Protein AF-A0A529HIN7-F1 (afdb_monomer)

pLDDT: mean 96.29, std 2.31, range [84.0, 98.5]

Mean predicted aligned error: 3.03 Å

Sequence (84 aa):
PIAVACNIEQIGICQELDEIDFGAWSGKTFEELADDAAWRMWNDQRQSARTPSGETMQDTQQRIVDLMDVLREQAPNRCVALIS

Structure (mmCIF, N/CA/C/O backbone):
data_AF-A0A529HIN7-F1
#
_entry.id   AF-A0A529HIN7-F1
#
loop_
_atom_site.group_PDB
_atom_site.id
_atom_site.type_symbol
_atom_site.label_atom_id
_atom_site.label_alt_id
_atom_site.label_comp_id
_atom_site.label_asym_id
_atom_site.label_entity_id
_atom_site.label_seq_id
_atom_site.pdbx_PDB_ins_code
_atom_site.Cartn_x
_atom_site.Cartn_y
_atom_site.Cartn_z
_atom_site.occupancy
_atom_site.B_iso_or_equiv
_atom_site.auth_seq_id
_atom_site.auth_comp_id
_atom_site.auth_asym_id
_atom_site.auth_atom_id
_atom_site.pdbx_PDB_model_num
ATOM 1 N N . PRO A 1 1 ? -18.791 -12.441 8.094 1.00 84.00 1 PRO A N 1
ATOM 2 C CA . PRO A 1 1 ? -17.649 -11.487 8.065 1.00 84.00 1 PRO A CA 1
ATOM 3 C C . PRO A 1 1 ? -17.203 -11.155 9.497 1.00 84.00 1 PRO A C 1
ATOM 5 O O . PRO A 1 1 ? -18.037 -11.239 10.395 1.00 84.00 1 PRO A O 1
ATOM 8 N N . ILE A 1 2 ? -15.923 -10.838 9.726 1.00 92.69 2 ILE A N 1
ATOM 9 C CA . ILE A 1 2 ? -15.312 -10.805 11.072 1.00 92.69 2 ILE A CA 1
ATOM 10 C C . ILE A 1 2 ? -16.050 -9.910 12.086 1.00 92.69 2 ILE A C 1
ATOM 12 O O . ILE A 1 2 ? -16.270 -10.340 13.212 1.00 92.69 2 ILE A O 1
ATOM 16 N N . ALA A 1 3 ? -16.543 -8.734 11.678 1.00 94.06 3 ALA A N 1
ATOM 17 C CA . ALA A 1 3 ? -17.291 -7.830 12.559 1.00 94.06 3 ALA A CA 1
ATOM 18 C C . ALA A 1 3 ? -18.569 -8.472 13.136 1.00 94.06 3 ALA A C 1
ATOM 20 O O . ALA A 1 3 ? -18.808 -8.395 14.337 1.00 94.06 3 ALA A O 1
ATOM 21 N N . VAL A 1 4 ? -19.337 -9.190 12.305 1.00 94.38 4 VAL A N 1
ATOM 22 C CA . VAL A 1 4 ? -20.544 -9.921 12.739 1.00 94.38 4 VAL A CA 1
ATOM 23 C C . VAL A 1 4 ? -20.187 -11.038 13.719 1.00 94.38 4 VAL A C 1
ATOM 25 O O . VAL A 1 4 ? -20.866 -11.209 14.723 1.00 94.38 4 VAL A O 1
ATOM 28 N N . ALA A 1 5 ? -19.104 -11.780 13.461 1.00 95.44 5 ALA A N 1
ATOM 29 C CA . ALA A 1 5 ? -18.657 -12.857 14.349 1.00 95.44 5 ALA A CA 1
ATOM 30 C C . ALA A 1 5 ? -18.193 -12.338 15.724 1.00 95.44 5 ALA A C 1
ATOM 32 O O . ALA A 1 5 ? -18.290 -13.056 16.716 1.00 95.44 5 ALA A O 1
ATOM 33 N N . CYS A 1 6 ? -17.720 -11.091 15.778 1.00 94.31 6 CYS A N 1
ATOM 34 C CA . CYS A 1 6 ? -17.268 -10.420 16.995 1.00 94.31 6 CYS A CA 1
ATOM 35 C C . CYS A 1 6 ? -18.340 -9.526 17.648 1.00 94.31 6 CYS A C 1
ATOM 37 O O . CYS A 1 6 ? -18.024 -8.850 18.624 1.00 94.31 6 CYS A O 1
ATOM 39 N N . ASN A 1 7 ? -19.579 -9.494 17.133 1.00 95.69 7 ASN A N 1
ATOM 40 C CA . ASN A 1 7 ? -20.644 -8.574 17.567 1.00 95.69 7 ASN A CA 1
ATOM 41 C C . ASN A 1 7 ? -20.207 -7.091 17.584 1.00 95.69 7 ASN A C 1
ATOM 43 O O . ASN A 1 7 ? -20.530 -6.339 18.502 1.00 95.69 7 ASN A O 1
ATOM 47 N N . ILE A 1 8 ? -19.444 -6.676 16.572 1.00 94.88 8 ILE A N 1
ATOM 48 C CA . ILE A 1 8 ? -18.999 -5.293 16.377 1.00 94.88 8 ILE A CA 1
ATOM 49 C C . ILE A 1 8 ? -20.003 -4.583 15.462 1.00 94.88 8 ILE A C 1
ATOM 51 O O . ILE A 1 8 ? -20.172 -4.971 14.306 1.00 94.88 8 ILE A O 1
ATOM 55 N N . GLU A 1 9 ? -20.637 -3.524 15.966 1.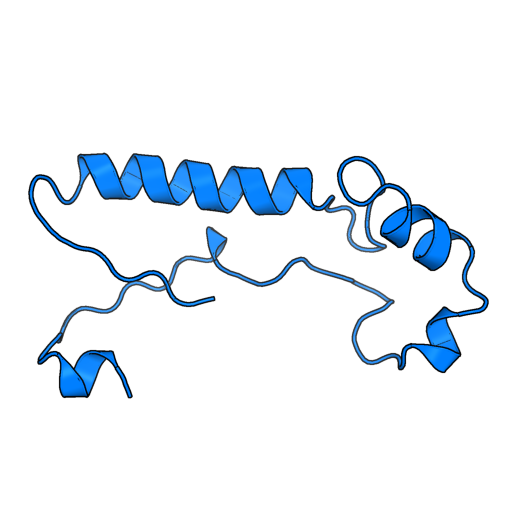00 89.75 9 GLU A N 1
ATOM 56 C CA . GLU A 1 9 ? -21.585 -2.702 15.194 1.00 89.75 9 GLU A CA 1
ATOM 57 C C . GLU A 1 9 ? -20.925 -1.477 14.542 1.00 89.75 9 GLU A C 1
ATOM 59 O O . GLU A 1 9 ? -21.404 -0.979 13.526 1.00 89.75 9 GLU A O 1
ATOM 64 N N . GLN A 1 10 ? -19.816 -0.991 15.108 1.00 88.94 10 GLN A N 1
ATOM 65 C CA . GLN A 1 10 ? -19.085 0.162 14.581 1.00 88.94 10 GLN A CA 1
ATOM 66 C C . GLN A 1 10 ? -17.909 -0.281 13.716 1.00 88.94 10 GLN A C 1
ATOM 68 O O . GLN A 1 10 ? -16.996 -0.956 14.187 1.00 88.94 10 GLN A O 1
ATOM 73 N N . ILE A 1 11 ? -17.925 0.151 12.458 1.00 94.31 11 ILE A N 1
ATOM 74 C CA . ILE A 1 11 ? -16.858 -0.065 11.482 1.00 94.31 11 ILE A CA 1
ATOM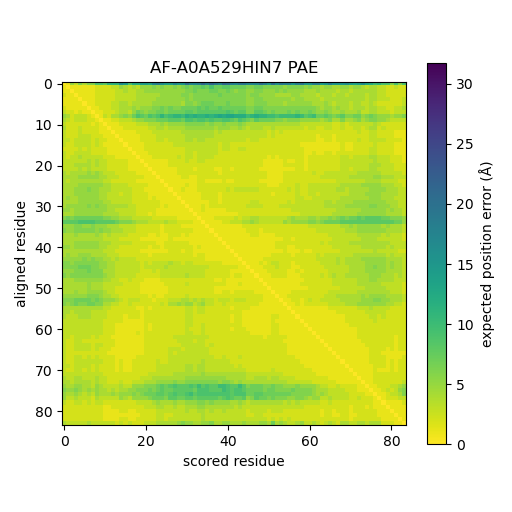 75 C C . ILE A 1 11 ? -16.424 1.309 10.972 1.00 94.31 11 ILE A C 1
ATOM 77 O O . ILE A 1 11 ? -17.261 2.094 10.528 1.00 94.31 11 ILE A O 1
ATOM 81 N N . GLY A 1 12 ? -15.126 1.593 11.054 1.00 94.25 12 GLY A N 1
ATOM 82 C CA . GLY A 1 12 ? -14.511 2.755 10.416 1.00 94.25 12 GLY A CA 1
ATOM 83 C C . GLY A 1 12 ? -13.953 2.379 9.046 1.00 94.25 12 GLY A C 1
ATOM 84 O O . GLY A 1 12 ? -13.435 1.277 8.880 1.00 94.25 12 GLY A O 1
ATOM 85 N N . ILE A 1 13 ? -14.063 3.290 8.080 1.00 96.56 13 ILE A N 1
ATOM 86 C CA . ILE A 1 13 ? -13.370 3.191 6.792 1.00 96.56 13 ILE A CA 1
ATOM 87 C C . ILE A 1 13 ? -12.202 4.173 6.831 1.00 96.56 13 ILE A C 1
ATOM 89 O O . ILE A 1 13 ? -12.415 5.358 7.089 1.00 96.56 13 ILE A O 1
ATOM 93 N N . CYS A 1 14 ? -10.994 3.670 6.594 1.00 97.31 14 CYS A N 1
ATOM 94 C CA . CYS A 1 14 ? -9.751 4.432 6.663 1.00 97.31 14 CYS A CA 1
ATOM 95 C C . CYS A 1 14 ? -9.013 4.275 5.334 1.00 97.31 14 CYS A C 1
ATOM 97 O O . CYS A 1 14 ? -8.613 3.163 4.995 1.00 97.31 14 CYS A O 1
ATOM 99 N N . GLN A 1 15 ? -8.837 5.372 4.596 1.00 97.31 15 GLN A N 1
ATOM 100 C CA . GLN A 1 15 ? -8.114 5.373 3.313 1.00 97.31 15 GLN A CA 1
ATOM 101 C C . GLN A 1 15 ? -6.638 5.008 3.502 1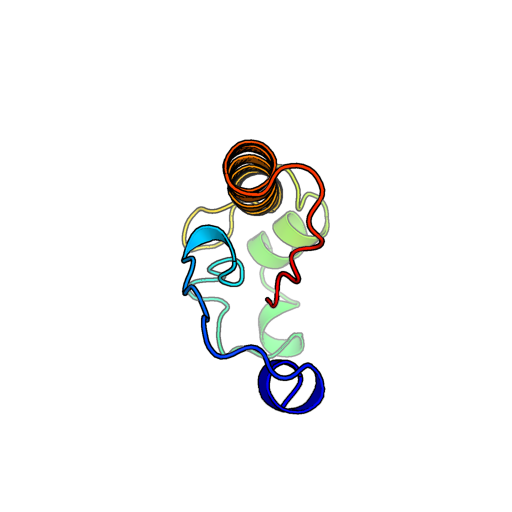.00 97.31 15 GLN A C 1
ATOM 103 O O . GLN A 1 15 ? -5.983 4.477 2.614 1.00 97.31 15 GLN A O 1
ATOM 108 N N . GLU A 1 16 ? -6.112 5.228 4.705 1.00 97.94 16 GLU A N 1
ATOM 109 C CA . GLU A 1 16 ? -4.762 4.854 5.096 1.00 97.94 16 GLU A CA 1
ATOM 110 C C . GLU A 1 16 ? -4.540 3.336 5.106 1.00 97.94 16 GLU A C 1
ATOM 112 O O . GLU A 1 16 ? -3.388 2.921 5.199 1.00 97.94 16 GLU A O 1
ATOM 117 N N . LEU A 1 17 ? -5.594 2.515 4.996 1.00 98.00 17 LEU A N 1
ATOM 118 C CA . LEU A 1 17 ? -5.521 1.055 4.854 1.00 98.00 17 LEU A CA 1
ATOM 119 C C . LEU A 1 17 ? -5.671 0.570 3.407 1.00 98.00 17 LEU A C 1
ATOM 121 O O . LEU A 1 17 ? -5.572 -0.636 3.179 1.00 98.00 17 LEU A O 1
ATOM 125 N N . ASP A 1 18 ? -5.902 1.462 2.441 1.00 97.31 18 ASP A N 1
ATOM 126 C CA . ASP A 1 18 ? -6.013 1.069 1.034 1.00 97.31 18 ASP A CA 1
ATOM 127 C C . ASP A 1 18 ? -4.706 0.399 0.568 1.00 97.31 18 ASP A C 1
ATOM 129 O O . ASP A 1 18 ? -3.632 0.674 1.107 1.00 97.31 18 ASP A O 1
ATOM 133 N N . GLU A 1 19 ? -4.761 -0.492 -0.420 1.00 96.56 19 GLU A N 1
ATOM 134 C CA . GLU A 1 19 ? -3.542 -1.044 -1.032 1.00 96.56 19 GLU A CA 1
ATOM 135 C C . GLU A 1 19 ? -2.764 0.068 -1.761 1.00 96.56 19 GLU A C 1
ATOM 137 O O . GLU A 1 19 ? -3.344 1.076 -2.170 1.00 96.56 19 GLU A O 1
ATOM 142 N N . ILE A 1 20 ? -1.447 -0.094 -1.909 1.00 97.25 20 ILE A N 1
ATOM 143 C CA . ILE A 1 20 ? -0.615 0.830 -2.688 1.00 97.25 20 ILE A CA 1
ATOM 144 C C . ILE A 1 20 ? -1.173 1.011 -4.107 1.00 97.25 20 ILE A C 1
ATOM 146 O O . ILE A 1 20 ? -1.527 0.039 -4.787 1.00 97.25 20 ILE A O 1
ATOM 150 N N . ASP A 1 21 ? -1.207 2.255 -4.596 1.00 96.62 21 ASP A N 1
ATOM 151 C CA . ASP A 1 21 ? -1.626 2.506 -5.972 1.00 96.62 21 ASP A CA 1
ATOM 152 C C . ASP A 1 21 ? -0.494 2.159 -6.953 1.00 96.62 21 ASP A C 1
ATOM 154 O O . ASP A 1 21 ? 0.500 2.877 -7.120 1.00 96.62 21 ASP A O 1
ATOM 158 N N . PHE A 1 22 ? -0.653 1.027 -7.635 1.00 97.25 22 PHE A N 1
ATOM 159 C CA . PHE A 1 22 ? 0.258 0.571 -8.682 1.00 97.25 22 PHE A CA 1
ATOM 160 C C . PHE A 1 22 ? 0.061 1.289 -10.032 1.00 97.25 22 PHE A C 1
ATOM 162 O O . PHE A 1 22 ? 0.839 1.070 -10.968 1.00 97.25 22 PHE A O 1
ATOM 169 N N . GLY A 1 23 ? -0.947 2.153 -10.168 1.00 97.00 23 GLY A N 1
ATOM 170 C CA . GLY A 1 23 ? -1.190 2.962 -11.358 1.00 97.00 23 GLY A CA 1
ATOM 171 C C . GLY A 1 23 ? -1.322 2.134 -12.631 1.00 97.00 23 GLY A C 1
ATOM 172 O O . GLY A 1 23 ? -2.103 1.192 -12.710 1.00 97.00 23 GLY A O 1
ATOM 173 N N . ALA A 1 24 ? -0.523 2.465 -13.649 1.00 97.50 24 ALA A N 1
ATOM 174 C CA . ALA A 1 24 ? -0.545 1.785 -14.947 1.00 97.50 24 ALA A CA 1
ATOM 175 C C . ALA A 1 24 ? -0.091 0.308 -14.914 1.00 97.50 24 ALA A C 1
ATOM 177 O O . ALA A 1 24 ? -0.167 -0.375 -15.941 1.00 97.50 24 ALA A O 1
ATOM 178 N N . TRP A 1 25 ? 0.417 -0.187 -13.781 1.00 98.00 25 TRP A N 1
ATOM 179 C CA . TRP A 1 25 ? 0.665 -1.617 -13.585 1.00 98.00 25 TRP A CA 1
ATOM 180 C C . TRP A 1 25 ? -0.588 -2.376 -13.141 1.00 98.00 25 TRP A C 1
ATOM 182 O O . TRP A 1 25 ? -0.672 -3.582 -13.363 1.00 98.00 25 TRP A O 1
ATOM 192 N N . SER A 1 26 ? -1.575 -1.691 -12.561 1.00 97.56 26 SER A N 1
ATOM 193 C CA . SER A 1 26 ? -2.826 -2.304 -12.122 1.00 97.56 26 SER A CA 1
ATOM 194 C C . SER A 1 26 ? -3.552 -2.978 -13.286 1.00 97.56 26 SER A C 1
ATOM 196 O O . SER A 1 26 ? -3.722 -2.402 -14.361 1.00 97.56 26 SER A O 1
ATOM 198 N N . GLY A 1 27 ? -3.990 -4.217 -13.061 1.00 97.25 27 GLY A N 1
ATOM 199 C CA . GLY A 1 27 ? -4.687 -5.028 -14.060 1.00 97.25 27 GLY A CA 1
ATOM 200 C C . GLY A 1 27 ? -3.781 -5.772 -15.044 1.00 97.25 27 GLY A C 1
ATOM 201 O O . GLY A 1 27 ? -4.303 -6.574 -15.815 1.00 97.25 27 GLY A O 1
ATOM 202 N N . LYS A 1 28 ? -2.458 -5.560 -15.004 1.00 98.00 28 LYS A N 1
ATOM 203 C CA . LYS A 1 28 ? -1.497 -6.353 -15.780 1.00 98.00 28 LYS A CA 1
ATOM 204 C C . LYS A 1 28 ? -1.107 -7.635 -15.053 1.00 98.00 28 LYS A C 1
ATOM 206 O O . LYS A 1 28 ? -1.082 -7.677 -13.820 1.00 98.00 28 LYS A O 1
ATOM 211 N N . THR A 1 29 ? -0.758 -8.671 -15.806 1.00 98.19 29 THR A N 1
ATOM 212 C CA . THR A 1 29 ? -0.154 -9.882 -15.238 1.00 98.19 29 THR A CA 1
ATOM 213 C C . THR A 1 29 ? 1.335 -9.675 -14.958 1.00 98.19 29 THR A C 1
ATOM 215 O O . THR A 1 29 ? 1.970 -8.751 -15.471 1.00 98.19 29 THR A O 1
ATOM 218 N N . PHE A 1 30 ? 1.933 -10.554 -14.152 1.00 96.69 30 PHE A N 1
ATOM 219 C CA . PHE A 1 30 ? 3.374 -10.490 -13.903 1.00 96.69 30 PHE A CA 1
ATOM 220 C C . PHE A 1 30 ? 4.202 -10.748 -15.165 1.00 96.69 30 PHE A C 1
ATOM 222 O O . PHE A 1 30 ? 5.279 -10.173 -15.293 1.00 96.69 30 PHE A O 1
ATOM 229 N N . GLU A 1 31 ? 3.707 -11.554 -16.106 1.00 97.81 31 GLU A N 1
ATOM 230 C CA . GLU A 1 31 ? 4.359 -11.786 -17.399 1.00 97.81 31 GLU A CA 1
ATOM 231 C C . GLU A 1 31 ? 4.397 -10.508 -18.243 1.00 97.81 31 GLU A C 1
ATOM 233 O O . GLU A 1 31 ? 5.440 -10.180 -18.802 1.00 97.81 31 GLU A O 1
ATOM 238 N N . GLU A 1 32 ? 3.299 -9.746 -18.284 1.00 97.88 32 GLU A N 1
ATOM 239 C CA . GLU A 1 32 ? 3.243 -8.456 -18.989 1.00 97.88 32 GLU A CA 1
ATOM 240 C C . GLU A 1 32 ? 4.180 -7.409 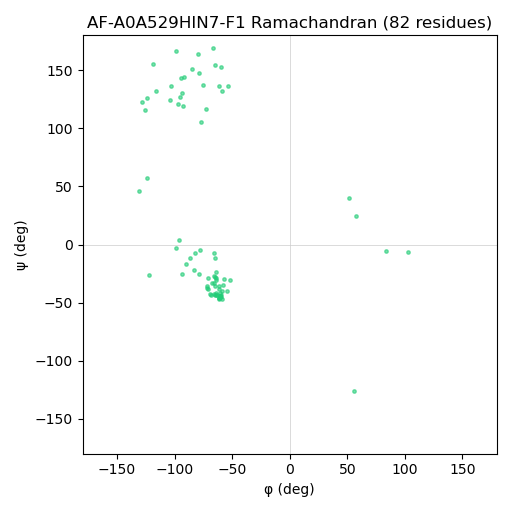-18.367 1.00 97.88 32 GLU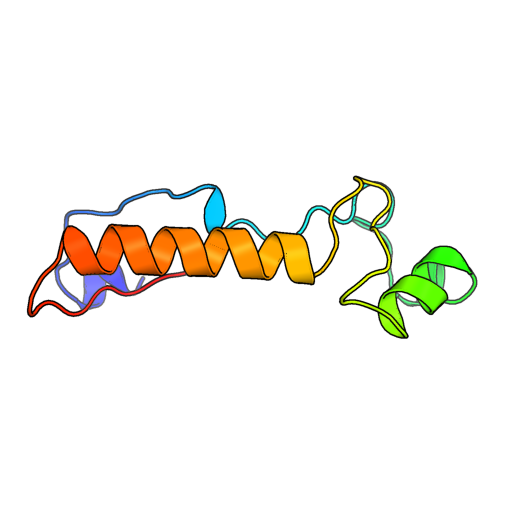 A C 1
ATOM 242 O O . GLU A 1 32 ? 4.658 -6.506 -19.055 1.00 97.88 32 GLU A O 1
ATOM 247 N N . LEU A 1 33 ? 4.447 -7.528 -17.064 1.00 98.12 33 LEU A N 1
ATOM 248 C CA . LEU A 1 33 ? 5.331 -6.637 -16.313 1.00 98.12 33 LEU A CA 1
ATOM 249 C C . LEU A 1 33 ? 6.796 -7.097 -16.298 1.00 98.12 33 LEU A C 1
ATOM 251 O O . LEU A 1 33 ? 7.677 -6.297 -15.986 1.00 98.12 33 LEU A O 1
ATOM 255 N N . ALA A 1 34 ? 7.090 -8.356 -16.630 1.00 95.44 34 ALA A N 1
ATOM 256 C CA . ALA A 1 34 ? 8.422 -8.946 -16.469 1.00 95.44 34 ALA A CA 1
ATOM 257 C C . ALA A 1 34 ? 9.514 -8.181 -17.237 1.00 95.44 34 ALA A C 1
ATOM 259 O O . ALA A 1 34 ? 10.638 -8.034 -16.740 1.00 95.44 34 ALA A O 1
ATOM 260 N N . ASP A 1 35 ? 9.164 -7.645 -18.409 1.00 95.12 35 ASP A N 1
ATOM 261 C CA . ASP A 1 35 ? 10.071 -6.887 -19.272 1.00 95.12 35 ASP A CA 1
ATOM 262 C C . ASP A 1 35 ? 10.152 -5.386 -18.924 1.00 95.12 35 ASP A C 1
ATOM 264 O O . ASP A 1 35 ? 11.113 -4.721 -19.332 1.00 95.12 35 ASP A O 1
ATOM 268 N N . ASP A 1 36 ? 9.255 -4.869 -18.079 1.00 97.81 36 ASP A N 1
ATOM 269 C CA . ASP A 1 36 ? 9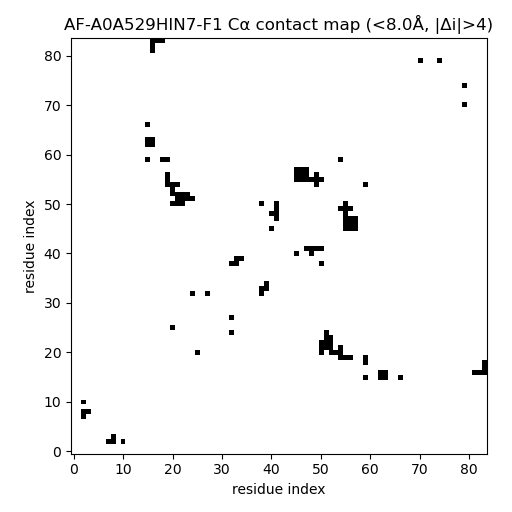.264 -3.479 -17.615 1.00 97.81 36 ASP A CA 1
ATOM 270 C C . ASP A 1 36 ? 10.418 -3.237 -16.617 1.00 97.81 36 ASP A C 1
ATOM 272 O O . ASP A 1 36 ? 10.498 -3.808 -15.526 1.00 97.81 36 ASP A O 1
ATOM 276 N N . ALA A 1 37 ? 11.353 -2.361 -16.997 1.00 97.31 37 ALA A N 1
ATOM 277 C CA . ALA A 1 37 ? 12.501 -2.013 -16.164 1.00 97.31 37 ALA A CA 1
ATOM 278 C C . ALA A 1 37 ? 12.106 -1.280 -14.872 1.00 97.31 37 ALA A C 1
ATOM 280 O O . ALA A 1 37 ? 12.762 -1.480 -13.848 1.00 97.31 37 ALA A O 1
ATOM 281 N N . ALA A 1 38 ? 11.046 -0.467 -14.901 1.00 97.12 38 ALA A N 1
ATOM 282 C CA . ALA A 1 38 ? 10.543 0.224 -13.720 1.00 97.12 38 ALA A CA 1
ATOM 283 C C . ALA A 1 38 ? 9.888 -0.767 -12.750 1.00 97.12 38 ALA A C 1
ATOM 285 O O . ALA A 1 38 ? 10.122 -0.678 -11.547 1.00 97.12 38 ALA A O 1
ATOM 286 N N . TRP A 1 39 ? 9.165 -1.766 -13.267 1.00 97.94 39 TRP A N 1
ATOM 287 C CA . TRP A 1 39 ? 8.627 -2.859 -12.451 1.00 97.94 39 TRP A CA 1
ATOM 288 C C . TRP A 1 39 ? 9.739 -3.663 -11.765 1.00 97.94 39 TRP A C 1
ATOM 290 O O . TRP A 1 39 ? 9.668 -3.931 -10.563 1.00 97.94 39 TRP A O 1
ATOM 300 N N . ARG A 1 40 ? 10.803 -4.022 -12.498 1.00 97.62 40 ARG A N 1
ATOM 301 C CA . ARG A 1 40 ? 11.963 -4.721 -11.914 1.00 97.62 40 ARG A CA 1
ATOM 302 C C . ARG A 1 40 ? 12.658 -3.882 -10.844 1.00 97.62 40 ARG A C 1
ATOM 304 O O . ARG A 1 40 ? 12.927 -4.397 -9.764 1.00 97.62 40 ARG A O 1
ATOM 311 N N . MET A 1 41 ? 12.904 -2.602 -11.128 1.00 97.62 41 MET A N 1
ATOM 312 C CA . MET A 1 41 ? 13.511 -1.670 -10.172 1.00 97.62 41 MET A CA 1
ATOM 313 C C . MET A 1 41 ? 12.665 -1.543 -8.905 1.00 97.62 41 MET A C 1
ATOM 315 O O . MET A 1 41 ? 13.193 -1.612 -7.799 1.00 97.62 41 MET A O 1
ATOM 319 N N . TRP A 1 42 ? 11.347 -1.405 -9.062 1.00 97.88 42 TRP A N 1
ATOM 320 C CA . TRP A 1 42 ? 10.438 -1.328 -7.929 1.00 97.88 42 TRP A CA 1
ATOM 321 C C . TRP A 1 42 ? 10.500 -2.582 -7.072 1.00 97.88 42 TRP A C 1
ATOM 323 O O . TRP A 1 42 ? 10.627 -2.476 -5.861 1.00 97.88 42 TRP A O 1
ATOM 333 N N . ASN A 1 43 ? 10.507 -3.769 -7.680 1.00 96.31 43 ASN A N 1
ATOM 334 C CA . ASN A 1 43 ? 10.618 -5.017 -6.929 1.00 96.31 43 ASN A CA 1
ATOM 335 C C . ASN A 1 43 ? 11.957 -5.187 -6.197 1.00 96.31 43 ASN A C 1
ATOM 337 O O . ASN A 1 43 ? 11.955 -5.722 -5.090 1.00 96.31 43 ASN A O 1
ATOM 341 N N . ASP A 1 44 ? 13.063 -4.729 -6.784 1.00 97.75 44 ASP A N 1
ATOM 342 C CA . ASP A 1 44 ? 14.396 -4.774 -6.167 1.00 97.75 44 ASP A CA 1
ATOM 343 C C . ASP A 1 44 ? 14.532 -3.766 -5.009 1.00 97.75 44 ASP A C 1
ATOM 345 O O . ASP A 1 44 ? 15.159 -4.048 -3.990 1.00 97.75 44 ASP A O 1
ATOM 349 N N . GLN A 1 45 ? 13.896 -2.596 -5.135 1.00 97.38 45 GLN A N 1
ATOM 350 C CA . GLN A 1 45 ? 14.085 -1.450 -4.237 1.00 97.38 45 GLN A CA 1
ATOM 351 C C . GLN A 1 45 ? 12.753 -0.875 -3.741 1.00 97.38 45 GLN A C 1
ATOM 353 O O . GLN A 1 45 ? 12.555 0.339 -3.725 1.00 97.38 45 GLN A O 1
ATOM 358 N N . ARG A 1 46 ? 11.832 -1.743 -3.301 1.00 95.56 46 ARG A N 1
ATOM 359 C CA . ARG A 1 46 ? 10.434 -1.378 -2.970 1.00 95.56 46 ARG A CA 1
ATOM 360 C C . ARG A 1 46 ? 10.290 -0.206 -1.998 1.00 95.56 46 ARG A C 1
ATOM 362 O O . ARG A 1 46 ? 9.302 0.518 -2.057 1.00 95.56 46 ARG A O 1
ATOM 369 N N . GLN A 1 47 ? 11.259 -0.028 -1.101 1.00 96.69 47 GLN A N 1
ATOM 370 C CA . GLN A 1 47 ? 11.230 1.043 -0.105 1.00 96.69 47 GLN A CA 1
ATOM 371 C C . GLN A 1 47 ? 11.444 2.439 -0.703 1.00 96.69 47 GLN A C 1
ATOM 373 O O . GLN A 1 47 ? 10.936 3.404 -0.154 1.00 96.69 47 GLN A O 1
ATOM 378 N N . SER A 1 48 ? 12.178 2.566 -1.810 1.00 97.19 48 SER A N 1
ATOM 379 C CA . SER A 1 48 ? 12.575 3.867 -2.373 1.00 97.19 48 SER A CA 1
ATOM 380 C C . SER A 1 48 ? 12.116 4.087 -3.813 1.00 97.19 48 SER A C 1
ATOM 382 O O . SER A 1 48 ? 11.943 5.230 -4.238 1.00 97.19 48 SER A O 1
ATOM 384 N N . ALA A 1 49 ? 11.922 3.017 -4.580 1.00 97.94 49 ALA A N 1
ATOM 385 C CA . ALA A 1 49 ? 11.400 3.092 -5.933 1.00 97.94 49 ALA A CA 1
ATOM 386 C C . ALA A 1 49 ? 9.888 3.358 -5.912 1.00 97.94 49 ALA A C 1
ATOM 388 O O . ALA A 1 49 ? 9.143 2.766 -5.131 1.00 97.94 49 ALA A O 1
ATOM 389 N N . ARG A 1 50 ? 9.438 4.252 -6.795 1.00 97.69 50 ARG A N 1
ATOM 390 C CA . ARG A 1 50 ? 8.034 4.666 -6.898 1.00 97.69 50 ARG A CA 1
ATOM 391 C C . ARG A 1 50 ? 7.273 3.808 -7.904 1.00 97.69 50 ARG A C 1
ATOM 393 O O . ARG A 1 50 ? 7.830 3.419 -8.932 1.00 97.69 50 ARG A O 1
ATOM 400 N N . THR A 1 51 ? 6.004 3.540 -7.615 1.00 98.12 51 THR A N 1
ATOM 401 C CA . THR A 1 51 ? 5.048 3.025 -8.600 1.00 98.12 51 THR A CA 1
ATOM 402 C C . THR A 1 51 ? 4.775 4.086 -9.680 1.00 98.12 51 THR A C 1
ATOM 404 O O . THR A 1 51 ? 5.132 5.256 -9.506 1.00 98.12 51 THR A O 1
ATOM 407 N N . PRO A 1 52 ? 4.106 3.736 -10.793 1.00 98.00 52 PRO A N 1
ATOM 408 C CA . PRO A 1 52 ? 3.646 4.702 -11.787 1.00 98.00 52 PRO A CA 1
ATOM 409 C C . PRO A 1 52 ? 2.732 5.799 -11.226 1.00 98.00 52 PRO A C 1
ATOM 411 O O . PRO A 1 52 ? 2.746 6.906 -11.758 1.00 98.00 52 PRO A O 1
ATOM 414 N N . SER A 1 53 ? 1.965 5.516 -10.166 1.00 97.06 53 SER A N 1
ATOM 415 C CA . SER A 1 53 ? 1.157 6.526 -9.458 1.00 97.06 53 SER A CA 1
ATOM 416 C C . SER A 1 53 ? 1.956 7.339 -8.439 1.00 97.06 53 SER A C 1
ATOM 418 O O . SER A 1 53 ? 1.466 8.339 -7.922 1.00 97.06 53 SER A O 1
ATOM 420 N N . GLY A 1 54 ? 3.211 6.967 -8.189 1.00 96.19 54 GLY A N 1
ATOM 421 C CA . GLY A 1 54 ? 4.163 7.776 -7.444 1.00 96.19 54 GLY A CA 1
ATOM 422 C C . GLY A 1 54 ? 4.397 7.347 -6.001 1.00 96.19 54 GLY A C 1
ATOM 423 O O . GLY A 1 54 ? 5.313 7.893 -5.398 1.00 96.19 54 GLY A O 1
ATOM 424 N N . GLU A 1 55 ? 3.671 6.385 -5.436 1.00 95.81 55 GLU A N 1
ATOM 425 C CA . GLU A 1 55 ? 3.926 5.900 -4.069 1.00 95.81 55 GLU A CA 1
ATOM 426 C C . GLU A 1 55 ? 5.110 4.925 -4.011 1.00 95.81 55 GLU A C 1
ATOM 428 O O . GLU A 1 55 ? 5.371 4.162 -4.942 1.00 95.81 55 GLU A O 1
ATOM 433 N N . THR A 1 56 ? 5.838 4.933 -2.897 1.00 97.00 56 THR A N 1
ATOM 434 C CA . THR A 1 56 ? 6.764 3.855 -2.513 1.00 97.00 56 THR A CA 1
ATOM 435 C C . THR A 1 56 ? 6.100 2.911 -1.506 1.00 97.00 56 THR A C 1
ATOM 437 O O . THR A 1 56 ? 5.094 3.258 -0.885 1.00 97.00 56 THR A O 1
ATOM 440 N N . MET A 1 57 ? 6.689 1.732 -1.264 1.00 97.38 57 MET A N 1
ATOM 441 C CA . MET A 1 57 ? 6.241 0.877 -0.153 1.00 97.38 57 MET A CA 1
ATOM 442 C C . MET A 1 57 ? 6.463 1.550 1.211 1.00 97.38 57 MET A C 1
ATOM 444 O O . MET A 1 57 ? 5.703 1.308 2.147 1.00 97.38 57 MET A O 1
ATOM 448 N N . GLN A 1 58 ? 7.470 2.424 1.323 1.00 97.94 58 GLN A N 1
ATOM 449 C CA . GLN A 1 58 ? 7.702 3.208 2.534 1.00 97.94 58 GLN A CA 1
ATOM 450 C C . GLN A 1 58 ? 6.565 4.207 2.784 1.00 97.94 58 GLN A C 1
ATOM 452 O O . GLN A 1 58 ? 6.106 4.316 3.918 1.00 97.94 58 GLN A O 1
ATOM 457 N N . ASP A 1 59 ? 6.077 4.885 1.741 1.00 97.69 59 ASP A N 1
ATOM 458 C CA . ASP A 1 59 ? 4.943 5.815 1.844 1.00 97.69 59 ASP A CA 1
ATOM 459 C C . ASP A 1 59 ? 3.680 5.077 2.338 1.00 97.69 59 ASP A C 1
ATOM 461 O O . ASP A 1 59 ? 3.018 5.523 3.278 1.00 97.69 59 ASP A O 1
ATOM 465 N N . THR A 1 60 ? 3.400 3.892 1.777 1.00 97.50 60 THR A N 1
ATOM 466 C CA . THR A 1 60 ? 2.282 3.028 2.206 1.00 97.50 60 THR A CA 1
ATOM 467 C C . THR A 1 60 ? 2.436 2.539 3.649 1.00 97.50 60 THR A C 1
ATOM 469 O O . THR A 1 60 ? 1.484 2.582 4.429 1.00 97.50 60 THR A O 1
ATOM 472 N N . GLN A 1 61 ? 3.638 2.115 4.049 1.00 97.88 61 GLN A N 1
ATOM 473 C CA . GLN A 1 61 ? 3.903 1.740 5.438 1.00 97.88 61 GLN A CA 1
ATOM 474 C C . GLN A 1 61 ? 3.673 2.920 6.389 1.00 97.88 61 GLN A C 1
ATOM 476 O O . GLN A 1 61 ? 3.059 2.736 7.441 1.00 97.88 61 GLN A O 1
ATOM 481 N N . GLN A 1 62 ? 4.153 4.112 6.029 1.00 98.12 62 GLN A N 1
ATOM 482 C CA . GLN A 1 62 ? 4.077 5.287 6.890 1.00 98.12 62 GLN A CA 1
ATOM 483 C C . GLN A 1 62 ? 2.623 5.658 7.197 1.00 98.12 62 GLN A C 1
ATOM 485 O O . GLN A 1 62 ? 2.283 5.794 8.368 1.00 98.12 62 GLN A O 1
ATOM 490 N N . ARG A 1 63 ? 1.739 5.710 6.188 1.00 98.06 63 ARG A N 1
ATOM 491 C CA . ARG A 1 63 ? 0.317 6.035 6.421 1.00 98.06 63 ARG A CA 1
ATOM 492 C C . ARG A 1 63 ? -0.399 5.024 7.323 1.00 98.06 63 ARG A C 1
ATOM 494 O O . ARG A 1 63 ? -1.215 5.419 8.152 1.00 98.06 63 ARG A O 1
ATOM 501 N N . ILE A 1 64 ? -0.068 3.733 7.220 1.00 98.12 64 ILE A N 1
ATOM 502 C CA . ILE A 1 64 ? -0.646 2.695 8.088 1.00 98.12 64 ILE A CA 1
ATOM 503 C C . ILE A 1 64 ? -0.144 2.857 9.531 1.00 98.12 64 ILE A C 1
ATOM 505 O O . ILE A 1 64 ? -0.929 2.735 10.473 1.00 98.12 64 ILE A O 1
ATOM 509 N N . VAL A 1 65 ? 1.149 3.135 9.719 1.00 98.25 65 VAL A N 1
ATOM 510 C CA . VAL A 1 65 ? 1.736 3.370 11.049 1.00 98.25 65 VAL A CA 1
ATOM 511 C C . VAL A 1 65 ? 1.142 4.622 11.694 1.00 98.25 65 VAL A C 1
ATOM 513 O O . VAL A 1 65 ? 0.742 4.567 12.857 1.00 98.25 65 VAL A O 1
ATOM 516 N N . ASP A 1 66 ? 0.996 5.704 10.933 1.00 98.50 66 ASP A N 1
ATOM 517 C CA . ASP A 1 66 ? 0.386 6.945 11.416 1.00 98.50 66 ASP A CA 1
ATOM 518 C C . ASP A 1 66 ? -1.068 6.708 11.863 1.00 98.50 66 ASP A C 1
ATOM 520 O O . ASP A 1 66 ? -1.474 7.154 12.940 1.00 98.50 66 ASP A O 1
ATOM 524 N N . LEU A 1 67 ? -1.842 5.921 11.100 1.00 98.31 67 LEU A N 1
ATOM 525 C CA . LEU A 1 67 ? -3.184 5.496 11.509 1.00 98.31 67 LEU A CA 1
ATOM 526 C C . LEU A 1 67 ? -3.152 4.683 12.815 1.00 98.31 67 LEU A C 1
ATOM 528 O O . LEU A 1 67 ? -3.981 4.904 13.701 1.00 98.31 67 LEU A O 1
ATOM 532 N N . MET A 1 68 ? -2.216 3.739 12.957 1.00 97.69 68 MET A N 1
ATOM 533 C CA . MET A 1 68 ? -2.084 2.934 14.178 1.00 97.69 68 MET A CA 1
ATOM 534 C C . MET A 1 68 ? -1.784 3.796 15.408 1.00 97.69 68 MET A C 1
ATOM 536 O O . MET A 1 68 ? -2.309 3.510 16.489 1.00 97.69 68 MET A O 1
ATOM 540 N N . ASP A 1 69 ? -0.967 4.836 15.262 1.00 97.88 69 ASP A N 1
ATOM 541 C CA . ASP A 1 69 ? -0.653 5.757 16.353 1.00 97.88 69 ASP A CA 1
ATOM 542 C C . ASP A 1 69 ? -1.880 6.595 16.747 1.00 97.88 69 ASP A C 1
ATOM 544 O O . ASP A 1 69 ? -2.216 6.655 17.933 1.00 97.88 69 ASP A O 1
ATOM 548 N N . VAL A 1 70 ? -2.640 7.113 15.775 1.00 97.19 70 VAL A N 1
ATOM 549 C CA . VAL A 1 70 ? -3.920 7.801 16.035 1.00 97.19 70 VAL A CA 1
ATOM 550 C C . VAL A 1 70 ? -4.914 6.885 16.761 1.00 97.19 70 VAL A C 1
ATOM 552 O O . VAL A 1 70 ? -5.525 7.275 17.760 1.00 97.19 70 VAL A O 1
ATOM 555 N N . LEU A 1 71 ? -5.074 5.641 16.303 1.00 96.12 71 LEU A N 1
ATOM 556 C CA . LEU A 1 71 ? -6.012 4.689 16.908 1.00 96.12 71 LEU A CA 1
ATOM 557 C C . LEU A 1 71 ? -5.593 4.265 18.317 1.00 96.12 71 LEU A C 1
ATOM 559 O O . LEU A 1 71 ? -6.455 4.051 19.174 1.00 96.12 71 LEU A O 1
ATOM 563 N N . ARG A 1 72 ? -4.286 4.17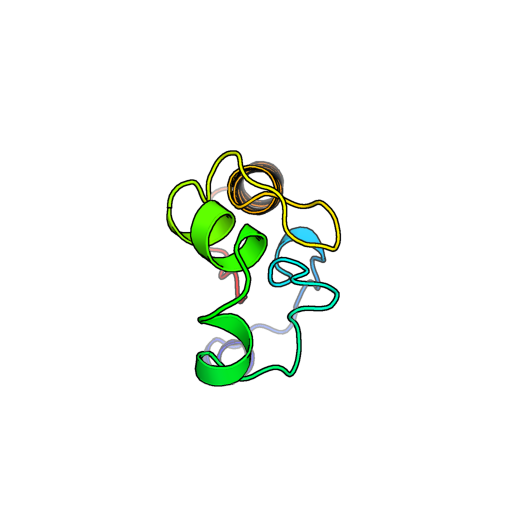7 18.582 1.00 96.00 72 ARG A N 1
ATOM 564 C CA . ARG A 1 72 ? -3.757 3.894 19.922 1.00 96.00 72 ARG A CA 1
ATOM 565 C C . ARG A 1 72 ? -4.201 4.950 20.932 1.00 96.00 72 ARG A C 1
ATOM 567 O O . ARG A 1 72 ? -4.545 4.593 22.058 1.00 96.00 72 ARG A O 1
ATOM 574 N N . GLU A 1 73 ? -4.212 6.220 20.539 1.00 96.75 73 GLU A N 1
ATOM 575 C CA . GLU A 1 73 ? -4.665 7.324 21.393 1.00 96.75 73 GLU A CA 1
ATOM 576 C C . GLU A 1 73 ? -6.187 7.317 21.595 1.00 96.75 73 GLU A C 1
ATOM 578 O O . GLU A 1 73 ? -6.672 7.585 22.696 1.00 96.75 73 GLU A O 1
ATOM 583 N N . GLN A 1 74 ? -6.947 6.971 20.554 1.00 94.62 74 GLN A N 1
ATOM 584 C CA . GLN A 1 74 ? -8.414 6.980 20.581 1.00 94.62 74 GLN A CA 1
ATOM 585 C C . GLN A 1 74 ? -9.031 5.765 21.291 1.00 94.62 74 GLN A C 1
ATOM 587 O O . GLN A 1 74 ? -10.152 5.849 21.801 1.00 94.62 74 GLN A O 1
ATOM 592 N N . ALA A 1 75 ? -8.323 4.634 21.338 1.00 92.19 75 ALA A N 1
ATOM 593 C CA . ALA A 1 75 ? -8.830 3.369 21.866 1.00 92.19 75 ALA A CA 1
ATOM 594 C C . ALA A 1 75 ? -7.949 2.792 22.998 1.00 92.19 75 ALA A C 1
ATOM 596 O O . ALA A 1 75 ? -7.506 1.641 22.912 1.00 92.19 75 ALA A O 1
ATOM 597 N N . PRO A 1 76 ? -7.710 3.536 24.099 1.00 93.75 76 PRO A N 1
ATOM 598 C CA . PRO A 1 76 ? -6.865 3.057 25.185 1.00 93.75 76 PRO A CA 1
ATOM 599 C C . PRO A 1 76 ? -7.452 1.791 25.823 1.00 93.75 76 PRO A C 1
ATOM 601 O O . PRO A 1 76 ? -8.652 1.709 26.098 1.00 93.75 76 PRO A O 1
ATOM 604 N N . ASN A 1 77 ? -6.591 0.803 26.085 1.00 94.38 77 ASN A N 1
ATOM 605 C CA . ASN A 1 77 ? -6.949 -0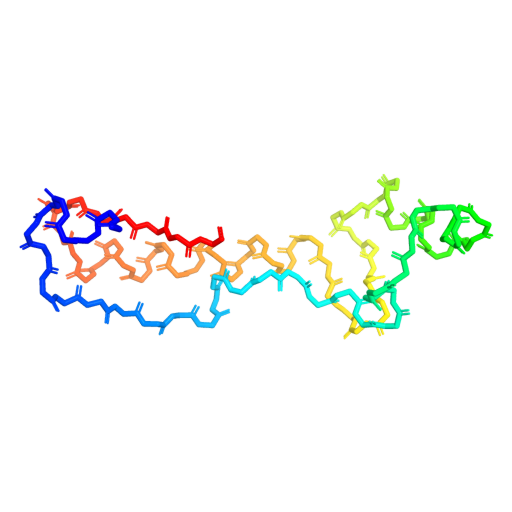.500 26.668 1.00 94.38 77 ASN A CA 1
ATOM 606 C C . ASN A 1 77 ? -7.999 -1.294 25.869 1.00 94.38 77 ASN A C 1
ATOM 608 O O . ASN A 1 77 ? -8.707 -2.132 26.433 1.00 94.38 77 ASN A O 1
ATOM 612 N N . ARG A 1 78 ? -8.112 -1.046 24.561 1.00 92.38 78 ARG A N 1
ATOM 613 C CA . ARG A 1 78 ? -8.970 -1.815 23.656 1.00 92.38 78 ARG A CA 1
ATOM 614 C C . ARG A 1 78 ? -8.137 -2.492 22.576 1.00 92.38 78 ARG A C 1
ATOM 616 O O . ARG A 1 78 ? -7.047 -2.047 22.236 1.00 92.38 78 ARG A O 1
ATOM 623 N N . CYS A 1 79 ? -8.673 -3.582 22.038 1.00 93.25 79 CYS A N 1
ATOM 624 C CA . CYS A 1 79 ? -8.147 -4.206 20.834 1.00 93.25 79 CYS A CA 1
ATOM 625 C C . CYS A 1 79 ? -8.904 -3.645 19.628 1.00 93.25 79 CYS A C 1
ATOM 627 O O . CYS A 1 79 ? -10.136 -3.608 19.637 1.00 93.25 79 CYS A O 1
ATOM 629 N N . VAL A 1 80 ? -8.163 -3.212 18.612 1.00 94.69 80 VAL A N 1
ATOM 630 C CA . VAL A 1 80 ? -8.702 -2.756 17.329 1.00 94.69 80 VAL A CA 1
ATOM 631 C C . VAL A 1 80 ? -8.208 -3.720 16.256 1.00 94.69 80 VAL A C 1
ATOM 633 O O . VAL A 1 80 ? -7.023 -4.048 16.220 1.00 94.69 80 VAL A O 1
ATOM 636 N N . ALA A 1 81 ? -9.112 -4.187 15.399 1.00 95.44 81 ALA A N 1
ATOM 637 C CA . ALA A 1 81 ? -8.759 -4.966 14.219 1.00 95.44 81 ALA A CA 1
ATOM 638 C C . ALA A 1 81 ? -8.664 -4.029 13.010 1.00 95.44 81 ALA A C 1
ATOM 640 O O . ALA A 1 81 ? -9.613 -3.296 12.735 1.00 95.44 81 ALA A O 1
ATOM 641 N N . LEU A 1 82 ? -7.538 -4.072 12.299 1.00 96.50 82 LEU A N 1
ATOM 642 C CA . LEU A 1 82 ? -7.344 -3.395 11.015 1.00 96.50 82 LEU A CA 1
ATOM 643 C C . LEU A 1 82 ? -7.450 -4.432 9.901 1.00 96.50 82 LEU A C 1
ATOM 645 O O . LEU A 1 82 ? -6.924 -5.537 10.036 1.00 96.50 82 LEU A O 1
ATOM 649 N N . ILE A 1 83 ? -8.160 -4.085 8.834 1.00 95.69 83 ILE A N 1
ATOM 650 C CA . ILE A 1 83 ? -8.419 -4.961 7.693 1.00 95.69 83 ILE A CA 1
ATOM 651 C C . ILE A 1 83 ? -8.030 -4.176 6.440 1.00 95.69 83 ILE A C 1
ATOM 653 O O . ILE A 1 83 ? -8.540 -3.075 6.248 1.00 95.69 83 ILE A O 1
ATOM 657 N N . SER A 1 84 ? -7.117 -4.739 5.650 1.00 94.38 84 SER A N 1
ATOM 658 C CA . SER A 1 84 ? -6.528 -4.203 4.416 1.00 94.38 84 SER A CA 1
ATOM 659 C C . SER A 1 84 ? -6.480 -5.340 3.399 1.00 94.38 84 SER A C 1
ATOM 661 O O . SER A 1 84 ? -6.197 -6.482 3.848 1.00 94.38 84 SER A O 1
#

Solvent-accessible surface area (backbone atoms only — not comparable to full-atom values): 5246 Å² total; per-residue (Å²): 108,74,48,68,78,67,74,51,86,82,79,87,88,60,78,52,46,56,77,78,59,43,47,87,54,60,93,60,53,69,75,77,40,66,80,37,63,65,56,51,48,21,72,77,37,37,63,74,32,52,34,80,63,59,48,25,53,45,57,50,49,49,43,39,51,53,49,51,55,54,48,51,72,76,39,71,99,57,90,82,89,85,83,112

Nearest PDB structures (foldseek):
  6e4b-assembly2_C  TM=7.823E-01  e=8.594E-03  Escherichia coli K-12
  4ij6-assembly1_B  TM=8.470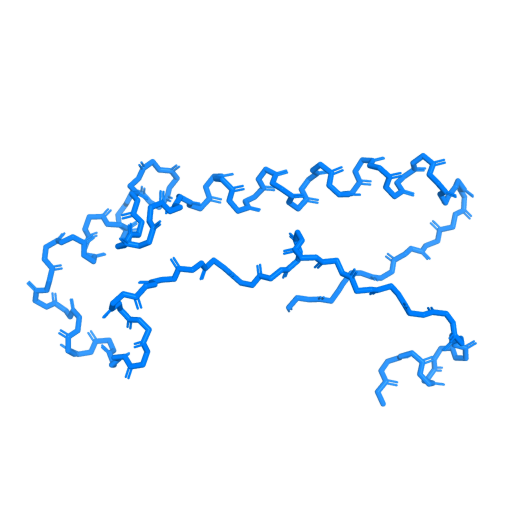E-01  e=2.650E-02  Hydrogenobacter thermophilus TK-6
  4ij5-assembly1_B  TM=8.353E-01  e=3.233E-02  Hydrogenobacter thermophilus TK-6

Foldseek 3Di:
DVCVVVVHPDDDDDPLLDDDDLDPCPPDDVVRCVPPPLSVVCVVCQQPRAHPVGDGVVNSVVSNVVVVVVVCVVAPPDDDDDDD

Radius of gyration: 16.76 Å; Cα contacts (8 Å, |Δi|>4): 65; chains: 1; bounding box: 36×21×46 Å

Secondary structure (DSSP, 8-state):
-HHHHTT-------GGGSPP--GGGTT--HHHHHT-HHHHHHHHSTTTSPPTTS--HHHHHHHHHHHHHHHHHHSTT-------